Protein AF-A0A963NUQ6-F1 (afdb_monomer_lite)

Sequence (166 aa):
IGTRLVQRSVTEPLAYITQVARSIGAGDLTLHISTDRQDEMGEVLRALDQMSDSLAELVGQVQRSAGSIGAASVEIAHGNHDLSNRTEATAAHLQRASSTLDHLSGAVGQSAASAREANALAASAYTVAQSGGQSVSEVVQTMHRIDHSSKKIVDIIAVIDGIAFQ

Foldseek 3Di:
DVVVVCCVVPVVLVVVLVVLVVCVVVVNLVDAQDDPDPDPSNVSSVVSNVVSVVVVVVVVVVVVVVVVVVVVVVVVVVVVVVVVVVVVVVVVVVVVVVVVVVVVVVVVVVVVVVVVVVVVVVVVVVVVVVVVVVVVVVVVVVVVVVVVVVVVVVVVVVVVVVVVVD

Radius of gyration: 60.66 Å; chains: 1; bounding box: 117×31×166 Å

Structure (mmCIF, N/CA/C/O backbone):
data_AF-A0A963NUQ6-F1
#
_entry.id   AF-A0A963NUQ6-F1
#
loop_
_atom_site.group_PDB
_atom_site.id
_atom_site.type_symbol
_atom_site.label_atom_id
_atom_site.label_alt_id
_atom_site.label_comp_id
_atom_site.label_asym_id
_atom_site.label_entity_id
_atom_site.label_seq_id
_atom_site.pdbx_PDB_ins_code
_atom_site.Cartn_x
_atom_site.Cartn_y
_atom_site.Cartn_z
_atom_site.occupancy
_atom_site.B_iso_or_equiv
_atom_site.auth_seq_id
_atom_site.auth_comp_id
_atom_site.auth_asym_id
_atom_site.auth_atom_id
_atom_site.pdbx_PDB_model_num
ATOM 1 N N . ILE A 1 1 ? 51.521 9.649 -72.012 1.00 55.25 1 ILE A N 1
ATOM 2 C CA . ILE A 1 1 ? 50.610 8.474 -71.935 1.00 55.25 1 ILE A CA 1
ATOM 3 C C . ILE A 1 1 ? 50.557 7.899 -70.511 1.00 55.25 1 ILE A C 1
ATOM 5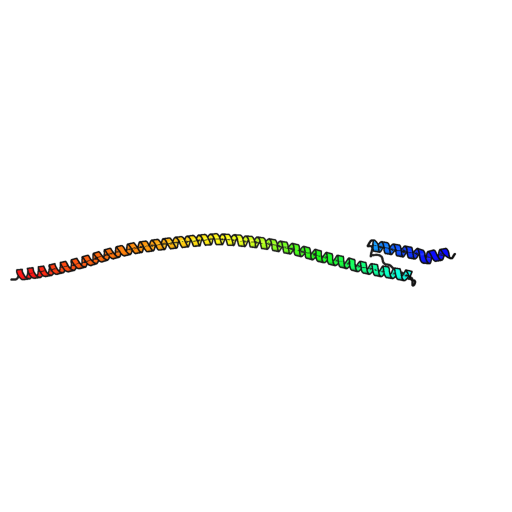 O O . ILE A 1 1 ? 49.458 7.656 -70.033 1.00 55.25 1 ILE A O 1
ATOM 9 N N . GLY A 1 2 ? 51.681 7.792 -69.785 1.00 57.72 2 GLY A N 1
ATOM 10 C CA . GLY A 1 2 ? 51.710 7.251 -68.411 1.00 57.72 2 GLY A CA 1
ATOM 11 C C . GLY A 1 2 ? 50.876 7.998 -67.353 1.00 57.72 2 GLY A C 1
ATOM 12 O O . GLY A 1 2 ? 50.241 7.358 -66.525 1.00 57.72 2 GLY A O 1
ATOM 13 N N . THR A 1 3 ? 50.773 9.330 -67.408 1.00 62.34 3 THR A N 1
ATOM 14 C CA . THR A 1 3 ? 50.021 10.123 -66.408 1.00 62.34 3 THR A CA 1
ATOM 15 C C . THR A 1 3 ? 48.507 9.887 -66.436 1.00 62.34 3 THR A C 1
ATOM 17 O O . THR A 1 3 ? 47.878 9.826 -65.385 1.00 62.34 3 THR A O 1
ATOM 20 N N . ARG A 1 4 ? 47.914 9.668 -67.618 1.00 64.56 4 ARG A N 1
ATOM 21 C CA . ARG A 1 4 ? 46.476 9.358 -67.759 1.00 64.56 4 ARG A CA 1
ATOM 22 C C . ARG A 1 4 ? 46.113 7.971 -67.220 1.00 64.56 4 ARG A C 1
ATOM 24 O O . ARG A 1 4 ? 44.999 7.785 -66.745 1.00 64.56 4 ARG A O 1
ATOM 31 N N . LEU A 1 5 ? 47.037 7.011 -67.300 1.00 65.50 5 LEU A N 1
ATOM 32 C CA . LEU A 1 5 ? 46.845 5.653 -66.783 1.00 65.50 5 LEU A CA 1
ATOM 33 C C . LEU A 1 5 ? 46.938 5.618 -65.254 1.00 65.50 5 LEU A C 1
ATOM 35 O O . LEU A 1 5 ? 46.098 4.990 -64.618 1.00 65.50 5 LEU A O 1
ATOM 39 N N . VAL A 1 6 ? 47.883 6.352 -64.657 1.00 66.06 6 VAL A N 1
ATOM 40 C CA . VAL A 1 6 ? 47.988 6.488 -63.191 1.00 66.06 6 VAL A CA 1
ATOM 41 C C . VAL A 1 6 ? 46.778 7.234 -62.616 1.00 66.06 6 VAL A C 1
ATOM 43 O O . VAL A 1 6 ? 46.196 6.803 -61.627 1.00 66.06 6 VAL A O 1
ATOM 46 N N . GLN A 1 7 ? 46.317 8.296 -63.285 1.00 66.44 7 GLN A N 1
ATOM 47 C CA . GLN A 1 7 ? 45.135 9.046 -62.851 1.00 66.44 7 GLN A CA 1
ATOM 48 C C . GLN A 1 7 ? 43.855 8.185 -62.839 1.00 66.44 7 GLN A C 1
ATOM 50 O O . GLN A 1 7 ? 43.083 8.252 -61.886 1.00 66.44 7 GLN A O 1
ATOM 55 N N . ARG A 1 8 ? 43.635 7.340 -63.858 1.00 67.62 8 ARG A N 1
ATOM 56 C CA . ARG A 1 8 ? 42.460 6.442 -63.910 1.00 67.62 8 ARG A CA 1
ATOM 57 C C . ARG A 1 8 ? 42.590 5.212 -63.010 1.00 67.62 8 ARG A C 1
ATOM 59 O O . ARG A 1 8 ? 41.586 4.692 -62.546 1.00 67.62 8 ARG A O 1
ATOM 66 N N . SER A 1 9 ? 43.809 4.737 -62.753 1.00 71.12 9 SER A N 1
ATOM 67 C CA . SER A 1 9 ? 44.022 3.554 -61.905 1.00 71.12 9 SER A CA 1
ATOM 68 C C . SER A 1 9 ? 44.047 3.863 -60.407 1.00 71.12 9 SER A C 1
ATOM 70 O O . SER A 1 9 ? 43.765 2.950 -59.633 1.00 71.12 9 SER A O 1
ATOM 72 N N . VAL A 1 10 ? 44.326 5.115 -60.009 1.00 75.44 10 VAL A N 1
ATOM 73 C CA . VAL A 1 10 ? 44.505 5.513 -58.597 1.00 75.44 10 VAL A CA 1
ATOM 74 C C . VAL A 1 10 ? 43.573 6.652 -58.159 1.00 75.44 10 VAL A C 1
ATOM 76 O O . VAL A 1 10 ? 42.933 6.548 -57.117 1.00 75.44 10 VAL A O 1
ATOM 79 N N . THR A 1 11 ? 43.457 7.743 -58.924 1.00 81.69 11 THR A N 1
ATOM 80 C CA . THR A 1 11 ? 42.714 8.942 -58.479 1.00 81.69 11 THR A CA 1
ATOM 81 C C . THR A 1 11 ? 41.198 8.741 -58.496 1.00 81.69 11 THR A C 1
ATOM 83 O O . THR A 1 11 ? 40.507 9.191 -57.586 1.00 81.69 11 THR A O 1
ATOM 86 N N . GLU A 1 12 ? 40.680 8.054 -59.514 1.00 79.81 12 GLU A N 1
ATOM 87 C CA . GLU A 1 12 ? 39.246 7.774 -59.664 1.00 79.81 12 GLU A CA 1
ATOM 88 C C . GLU A 1 12 ? 38.712 6.827 -58.558 1.00 79.81 12 GLU A C 1
ATOM 90 O O . GLU A 1 12 ? 37.740 7.197 -57.895 1.00 79.81 12 GLU A O 1
ATOM 95 N N . PRO A 1 13 ? 39.380 5.701 -58.222 1.00 82.44 13 PRO A N 1
ATOM 96 C CA . PRO A 1 13 ? 38.999 4.872 -57.071 1.00 82.44 13 PRO A CA 1
ATOM 97 C C . PRO A 1 13 ? 39.097 5.584 -55.714 1.00 82.44 13 PRO A C 1
ATOM 99 O O . PRO A 1 13 ? 38.224 5.409 -54.868 1.00 82.44 13 PRO A O 1
ATOM 102 N N . LEU A 1 14 ? 40.119 6.420 -55.495 1.00 86.38 14 LEU A N 1
ATOM 103 C CA . LEU A 1 14 ? 40.260 7.176 -54.242 1.00 86.38 14 LEU A CA 1
ATOM 104 C C . LEU A 1 14 ? 39.134 8.197 -54.039 1.00 86.38 14 LEU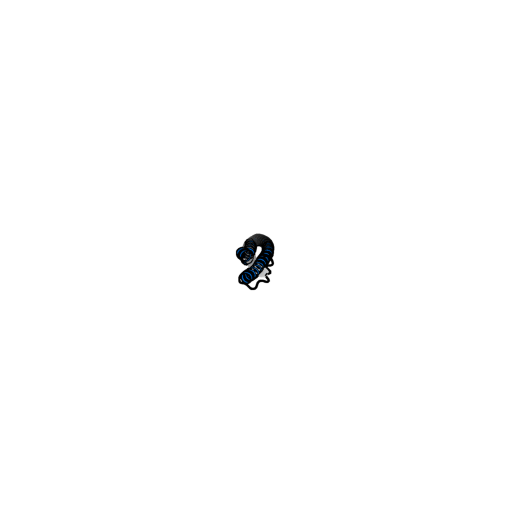 A C 1
ATOM 106 O O . LEU A 1 14 ? 38.661 8.386 -52.914 1.00 86.38 14 LEU A O 1
ATOM 110 N N . ALA A 1 15 ? 38.683 8.843 -55.116 1.00 87.19 15 ALA A N 1
ATOM 111 C CA . ALA A 1 15 ? 37.537 9.744 -55.060 1.00 87.19 15 ALA A CA 1
ATOM 112 C C . ALA A 1 15 ? 36.258 8.993 -54.650 1.00 87.19 15 ALA A C 1
ATOM 114 O O . ALA A 1 15 ? 35.512 9.483 -53.801 1.00 87.19 15 ALA A O 1
ATOM 115 N N . TYR A 1 16 ? 36.051 7.784 -55.181 1.00 87.75 16 TYR A N 1
ATOM 116 C CA . TYR A 1 16 ? 34.921 6.927 -54.819 1.00 87.75 16 TYR A CA 1
ATOM 117 C C . TYR A 1 16 ? 34.982 6.456 -53.358 1.00 87.75 16 TYR A C 1
ATOM 119 O O . TYR A 1 16 ? 34.006 6.621 -52.631 1.00 87.75 16 TYR A O 1
ATOM 127 N N . ILE A 1 17 ? 36.139 5.979 -52.882 1.00 90.06 17 ILE A N 1
ATOM 128 C CA . ILE A 1 17 ? 36.357 5.618 -51.465 1.00 90.06 17 ILE A CA 1
ATOM 129 C C . ILE A 1 17 ? 36.018 6.800 -50.547 1.00 90.06 17 ILE A C 1
ATOM 131 O O . ILE A 1 17 ? 35.313 6.646 -49.551 1.00 90.06 17 ILE A O 1
ATOM 135 N N . THR A 1 18 ? 36.477 8.002 -50.906 1.00 91.25 18 THR A N 1
ATOM 136 C CA . THR A 1 18 ? 36.195 9.221 -50.136 1.00 91.25 18 THR A CA 1
ATOM 137 C C . THR A 1 18 ? 34.701 9.548 -50.123 1.00 91.25 18 THR A C 1
ATOM 139 O O . THR A 1 18 ? 34.174 9.987 -49.101 1.00 91.25 18 THR A O 1
ATOM 142 N N . GLN A 1 19 ? 34.006 9.347 -51.243 1.00 90.50 19 GLN A N 1
ATOM 143 C CA . GLN A 1 19 ? 32.565 9.563 -51.341 1.00 90.50 19 GLN A CA 1
ATOM 144 C C . GLN A 1 19 ? 31.787 8.573 -50.468 1.00 90.50 19 GLN A C 1
ATOM 146 O O . GLN A 1 19 ? 30.946 9.003 -49.686 1.00 90.50 19 GLN A O 1
ATOM 151 N N . VAL A 1 20 ? 32.114 7.283 -50.547 1.00 90.38 20 VAL A N 1
ATOM 152 C CA . VAL A 1 20 ? 31.514 6.227 -49.720 1.00 90.38 20 VAL A CA 1
ATOM 153 C C . VAL A 1 20 ? 31.717 6.516 -48.233 1.00 90.38 20 VAL A C 1
ATOM 155 O O . VAL A 1 20 ? 30.757 6.529 -47.467 1.00 90.38 20 VAL A O 1
ATOM 158 N N . ALA A 1 21 ? 32.947 6.838 -47.824 1.00 91.50 21 ALA A N 1
ATOM 159 C CA . ALA A 1 21 ? 33.248 7.167 -46.434 1.00 91.50 21 ALA A CA 1
ATOM 160 C C . ALA A 1 21 ? 32.474 8.404 -45.941 1.00 91.50 21 ALA A C 1
ATOM 162 O O . ALA A 1 21 ? 32.020 8.434 -44.798 1.00 91.50 21 ALA A O 1
ATOM 163 N N . ARG A 1 22 ? 32.280 9.419 -46.798 1.00 93.56 22 ARG A N 1
ATOM 164 C CA . ARG A 1 22 ? 31.447 10.589 -46.471 1.00 93.56 22 ARG A CA 1
ATOM 165 C C . ARG A 1 22 ? 29.976 10.225 -46.308 1.00 93.56 22 ARG A C 1
ATOM 167 O O . ARG A 1 22 ? 29.348 10.757 -45.400 1.00 93.56 22 ARG A O 1
ATOM 174 N N . SER A 1 23 ? 29.442 9.340 -47.145 1.00 90.88 23 SER A N 1
ATOM 175 C CA . SER A 1 23 ? 28.057 8.883 -47.023 1.00 90.88 23 SER A CA 1
ATOM 176 C C . SER A 1 23 ? 27.829 8.075 -45.745 1.00 90.88 23 SER A C 1
ATOM 178 O O . SER A 1 23 ? 26.900 8.383 -45.002 1.00 90.88 23 SER A O 1
ATOM 180 N N . ILE A 1 24 ? 28.734 7.145 -45.415 1.00 91.12 24 ILE A N 1
ATOM 181 C CA . ILE A 1 24 ? 28.697 6.408 -44.140 1.00 91.12 24 ILE A CA 1
ATOM 182 C C . ILE A 1 24 ? 28.788 7.385 -42.958 1.00 91.12 24 ILE A C 1
ATOM 184 O O . ILE A 1 24 ? 28.003 7.301 -42.017 1.00 91.12 24 ILE A O 1
ATOM 188 N N . GLY A 1 25 ? 29.696 8.366 -43.021 1.00 89.69 25 GLY A N 1
ATOM 189 C CA . GLY A 1 25 ? 29.826 9.412 -42.001 1.00 89.69 25 GLY A CA 1
ATOM 190 C C . GLY A 1 25 ? 28.603 10.331 -41.879 1.00 89.69 25 GLY A C 1
ATOM 191 O O . GLY A 1 25 ? 28.366 10.890 -40.811 1.00 89.69 25 GLY A O 1
ATOM 192 N N . ALA A 1 26 ? 27.808 10.468 -42.943 1.00 93.38 26 ALA A N 1
ATOM 193 C CA . ALA A 1 26 ? 26.523 11.165 -42.930 1.00 93.38 26 ALA A CA 1
ATOM 194 C C . ALA A 1 26 ? 25.361 10.281 -42.432 1.00 93.38 26 ALA A C 1
ATOM 196 O O . ALA A 1 26 ? 24.243 10.775 -42.294 1.00 93.38 26 ALA A O 1
ATOM 197 N N . GLY A 1 27 ? 25.618 8.999 -42.145 1.00 89.94 27 GLY A N 1
ATOM 198 C CA . GLY A 1 27 ? 24.627 8.038 -41.663 1.00 89.94 27 GLY A CA 1
ATOM 199 C C . GLY A 1 27 ? 23.857 7.309 -42.765 1.00 89.94 27 GLY A C 1
ATOM 200 O O . GLY A 1 27 ? 22.898 6.604 -42.455 1.00 89.94 27 GLY A O 1
ATOM 201 N N . ASP A 1 28 ? 24.253 7.448 -44.034 1.00 90.62 28 ASP A N 1
ATOM 202 C CA . ASP A 1 28 ? 23.706 6.633 -45.119 1.00 90.62 28 ASP A CA 1
ATOM 203 C C . ASP A 1 28 ? 24.429 5.283 -45.169 1.00 90.62 28 ASP A C 1
ATOM 205 O O . ASP A 1 28 ? 25.497 5.138 -45.766 1.00 90.62 28 ASP A O 1
ATOM 209 N N . LEU A 1 29 ? 23.824 4.302 -44.501 1.00 89.69 29 LEU A N 1
ATOM 210 C CA . LEU A 1 29 ? 24.296 2.918 -44.426 1.00 89.69 29 LEU A CA 1
ATOM 211 C C . LEU A 1 29 ? 23.561 2.004 -45.419 1.00 89.69 29 LEU A C 1
ATOM 213 O O . LEU A 1 29 ? 23.616 0.786 -45.299 1.00 89.69 29 LEU A O 1
ATOM 217 N N . THR A 1 30 ? 22.826 2.583 -46.376 1.00 86.44 30 THR A N 1
ATOM 218 C CA . THR A 1 30 ? 22.069 1.823 -47.389 1.00 86.44 30 THR A CA 1
ATOM 219 C C . THR A 1 30 ? 22.882 1.536 -48.650 1.00 86.44 30 THR A C 1
ATOM 221 O O . THR A 1 30 ? 22.424 0.833 -49.552 1.00 86.44 30 THR A O 1
ATOM 224 N N . LEU A 1 31 ? 24.096 2.084 -48.719 1.00 82.56 31 LEU A N 1
ATOM 225 C CA . LEU A 1 31 ? 25.003 1.927 -49.843 1.00 82.56 31 LEU A CA 1
ATOM 226 C C . LEU A 1 31 ? 25.593 0.522 -49.871 1.00 82.56 31 LEU A C 1
ATOM 228 O O . LEU A 1 31 ? 26.222 0.087 -48.914 1.00 82.56 31 LEU A O 1
ATOM 232 N N . HIS A 1 32 ? 25.449 -0.142 -51.012 1.00 81.50 32 HIS A N 1
ATOM 233 C CA . HIS A 1 32 ? 26.111 -1.410 -51.276 1.00 81.50 32 HIS A CA 1
ATOM 234 C C . HIS A 1 32 ? 27.447 -1.162 -51.982 1.00 81.50 32 HIS A C 1
ATOM 236 O O . HIS A 1 32 ? 27.469 -0.579 -53.073 1.00 81.50 32 HIS A O 1
ATOM 242 N N . ILE A 1 33 ? 28.560 -1.574 -51.369 1.00 86.31 33 ILE A N 1
ATOM 243 C CA . ILE A 1 33 ? 29.905 -1.294 -51.876 1.00 86.31 33 ILE A CA 1
ATOM 244 C C . ILE A 1 33 ? 30.478 -2.569 -52.504 1.00 86.31 33 ILE A C 1
ATOM 246 O O . ILE A 1 33 ? 31.113 -3.392 -51.854 1.00 86.31 33 ILE A O 1
ATOM 250 N N . SER A 1 34 ? 30.293 -2.728 -53.815 1.00 82.00 34 SER A N 1
ATOM 251 C CA . SER A 1 34 ? 30.843 -3.860 -54.574 1.00 82.00 34 SER A CA 1
ATOM 252 C C . SER A 1 34 ? 32.124 -3.478 -55.323 1.00 82.00 34 SER A C 1
ATOM 254 O O . SER A 1 34 ? 32.162 -2.450 -56.004 1.00 82.00 34 SER A O 1
ATOM 256 N N . THR A 1 35 ? 33.159 -4.321 -55.267 1.00 85.25 35 THR A N 1
ATOM 257 C CA . THR A 1 35 ? 34.399 -4.133 -56.039 1.00 85.25 35 THR A CA 1
ATOM 258 C C . THR A 1 35 ? 34.974 -5.458 -56.542 1.00 85.25 35 THR A C 1
ATOM 260 O O . THR A 1 35 ? 35.173 -6.393 -55.770 1.00 85.25 35 THR A O 1
ATOM 263 N N . ASP A 1 36 ? 35.320 -5.509 -57.830 1.00 85.38 36 ASP A N 1
ATOM 264 C CA . ASP A 1 36 ? 36.016 -6.651 -58.447 1.00 85.38 36 ASP A CA 1
ATOM 265 C C . ASP A 1 36 ? 37.550 -6.522 -58.358 1.00 85.38 36 ASP A C 1
ATOM 267 O O . ASP A 1 36 ? 38.300 -7.326 -58.917 1.00 85.38 36 ASP A O 1
ATOM 271 N N . ARG A 1 37 ? 38.052 -5.482 -57.676 1.00 85.25 37 ARG A N 1
ATOM 272 C CA . ARG A 1 37 ? 39.490 -5.211 -57.576 1.00 85.25 37 ARG A CA 1
ATOM 273 C C . ARG A 1 37 ? 40.166 -6.110 -56.543 1.00 85.25 37 ARG A C 1
ATOM 275 O O . ARG A 1 37 ? 39.665 -6.315 -55.434 1.00 85.25 37 ARG A O 1
ATOM 282 N N . GLN A 1 38 ? 41.357 -6.584 -56.897 1.00 86.94 38 GLN A N 1
ATOM 283 C CA . GLN A 1 38 ? 42.209 -7.419 -56.04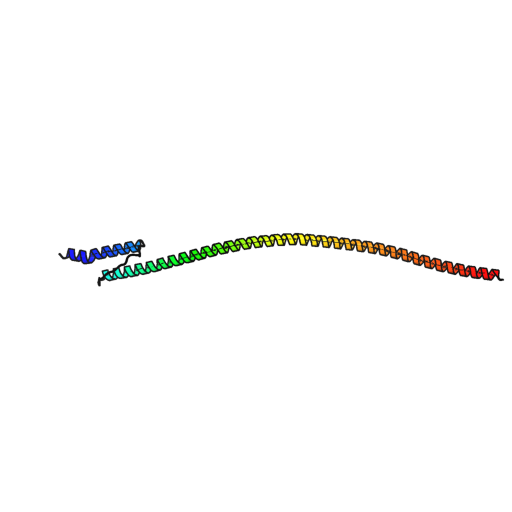1 1.00 86.94 38 GLN A CA 1
ATOM 284 C C . GLN A 1 38 ? 43.428 -6.667 -55.481 1.00 86.94 38 GLN A C 1
ATOM 286 O O . GLN A 1 38 ? 44.330 -7.294 -54.942 1.00 86.94 38 GLN A O 1
ATOM 291 N N . ASP A 1 39 ? 43.462 -5.341 -55.618 1.00 87.62 39 ASP A N 1
ATOM 292 C CA . ASP A 1 39 ? 44.508 -4.478 -55.064 1.00 87.62 39 ASP A CA 1
ATOM 293 C C . ASP A 1 39 ? 44.088 -3.852 -53.722 1.00 87.62 39 ASP A C 1
ATOM 295 O O . ASP A 1 39 ? 42.965 -4.047 -53.245 1.00 87.62 39 ASP A O 1
ATOM 299 N N . GLU A 1 40 ? 44.985 -3.071 -53.120 1.00 88.50 40 GLU A N 1
ATOM 300 C CA . GLU A 1 40 ? 44.804 -2.432 -51.812 1.00 88.50 40 GLU A CA 1
ATOM 301 C C . GLU A 1 40 ? 43.568 -1.517 -51.780 1.00 88.50 40 GLU A C 1
ATOM 303 O O . GLU A 1 40 ? 42.896 -1.392 -50.758 1.00 88.50 40 GLU A O 1
ATOM 308 N N . MET A 1 41 ? 43.204 -0.909 -52.914 1.00 88.06 41 MET A N 1
ATOM 309 C CA . MET A 1 41 ? 41.983 -0.100 -53.023 1.00 88.06 41 MET A CA 1
ATOM 310 C C . MET A 1 41 ? 40.726 -0.971 -52.932 1.00 88.06 41 MET A C 1
ATOM 312 O O . MET A 1 41 ? 39.730 -0.566 -52.330 1.00 88.06 41 MET A O 1
ATOM 316 N N . GLY A 1 42 ? 40.772 -2.177 -53.506 1.00 88.38 42 GLY A N 1
ATOM 317 C CA . GLY A 1 42 ? 39.730 -3.185 -53.340 1.00 88.38 42 GLY A CA 1
ATOM 318 C C . GLY A 1 42 ? 39.590 -3.662 -51.892 1.00 88.38 42 GLY A C 1
ATOM 319 O O . GLY A 1 42 ? 38.470 -3.858 -51.424 1.00 88.38 42 GLY A O 1
ATOM 320 N N . GLU A 1 43 ? 40.696 -3.797 -51.157 1.00 90.19 43 GLU A N 1
ATOM 321 C CA . GLU A 1 43 ? 40.668 -4.139 -49.727 1.00 90.19 43 GLU A CA 1
ATOM 322 C C . GLU A 1 43 ? 40.031 -3.037 -48.874 1.00 90.19 43 GLU A C 1
ATOM 324 O O . GLU A 1 43 ? 39.173 -3.337 -48.045 1.00 90.19 43 GLU A O 1
ATOM 329 N N . VAL A 1 44 ? 40.370 -1.765 -49.118 1.00 91.19 44 VAL A N 1
ATOM 330 C CA . VAL A 1 44 ? 39.756 -0.627 -48.410 1.00 91.19 44 VAL A CA 1
ATOM 331 C C . VAL A 1 44 ? 38.250 -0.554 -48.673 1.00 91.19 44 VAL A C 1
ATOM 333 O O . VAL A 1 44 ? 37.480 -0.331 -47.742 1.00 91.19 44 VAL A O 1
ATOM 336 N N . LEU A 1 45 ? 37.811 -0.778 -49.916 1.00 90.00 45 LEU A N 1
ATOM 337 C CA . LEU A 1 45 ? 36.384 -0.810 -50.257 1.00 90.00 45 LEU A CA 1
ATOM 338 C C . LEU A 1 45 ? 35.640 -1.932 -49.522 1.00 90.00 45 LEU A C 1
ATOM 340 O O . LEU A 1 45 ? 34.594 -1.667 -48.940 1.00 90.00 45 LEU A O 1
ATOM 344 N N . ARG A 1 46 ? 36.204 -3.148 -49.477 1.00 91.31 46 ARG A N 1
ATOM 345 C CA . ARG A 1 46 ? 35.630 -4.270 -48.709 1.00 91.31 46 ARG A CA 1
ATOM 346 C C . ARG A 1 46 ? 35.570 -3.978 -47.205 1.00 91.31 46 ARG A C 1
ATOM 348 O O . ARG A 1 46 ? 34.591 -4.326 -46.555 1.00 91.31 46 ARG A O 1
ATOM 355 N N . ALA A 1 47 ? 36.587 -3.319 -46.649 1.00 91.75 47 ALA A N 1
ATOM 356 C CA . ALA A 1 47 ? 36.592 -2.925 -45.240 1.00 91.75 47 ALA A CA 1
ATOM 357 C C . ALA A 1 47 ? 35.534 -1.849 -44.926 1.00 91.75 47 ALA A C 1
ATOM 359 O O . ALA A 1 47 ? 34.908 -1.895 -43.868 1.00 91.75 47 ALA A O 1
ATOM 360 N N . LEU A 1 48 ? 35.309 -0.897 -45.840 1.00 91.69 48 LEU A N 1
ATOM 361 C CA . LEU A 1 48 ? 34.242 0.101 -45.711 1.00 91.69 48 LEU A CA 1
ATOM 362 C C . LEU A 1 48 ? 32.845 -0.524 -45.806 1.00 91.69 48 LEU A C 1
ATOM 364 O O . LEU A 1 48 ? 31.972 -0.115 -45.046 1.00 91.69 48 LEU A O 1
ATOM 368 N N . ASP A 1 49 ? 32.654 -1.514 -46.681 1.00 90.69 49 ASP A N 1
ATOM 369 C CA . ASP A 1 49 ? 31.414 -2.302 -46.779 1.00 90.69 49 ASP A CA 1
ATOM 370 C C . ASP A 1 49 ? 31.104 -2.995 -45.449 1.00 90.69 49 ASP A C 1
ATOM 372 O O . ASP A 1 49 ? 30.074 -2.739 -44.828 1.00 90.69 49 ASP A O 1
ATOM 376 N N . GLN A 1 50 ? 32.078 -3.733 -44.911 1.00 91.75 50 GLN A N 1
ATOM 377 C CA . GLN A 1 50 ? 31.936 -4.403 -43.620 1.00 91.75 50 GLN A CA 1
ATOM 378 C C . GLN A 1 50 ? 31.682 -3.425 -42.457 1.00 91.75 50 GLN A C 1
ATOM 380 O O . GLN A 1 50 ? 30.931 -3.734 -41.526 1.00 91.75 50 GLN A O 1
ATOM 385 N N . MET A 1 51 ? 32.302 -2.240 -42.490 1.00 93.06 51 MET A N 1
ATOM 386 C CA . MET A 1 51 ? 32.056 -1.184 -41.506 1.00 93.06 51 MET A CA 1
ATOM 387 C C . MET A 1 51 ? 30.630 -0.630 -41.617 1.00 93.06 51 MET A C 1
ATOM 389 O O . MET A 1 51 ? 29.987 -0.427 -40.588 1.00 93.06 51 MET A O 1
ATOM 393 N N . SER A 1 52 ? 30.137 -0.404 -42.838 1.00 92.06 52 SER A N 1
ATOM 394 C CA . SER A 1 52 ? 28.765 0.050 -43.093 1.00 92.06 52 SER A CA 1
ATOM 395 C C . SER A 1 52 ? 27.747 -0.959 -42.564 1.00 92.06 52 SER A C 1
ATOM 397 O O . SER A 1 52 ? 26.866 -0.584 -41.790 1.00 92.06 52 SER A O 1
ATOM 399 N N . ASP A 1 53 ? 27.932 -2.242 -42.882 1.00 92.25 53 ASP A N 1
ATOM 400 C CA . ASP A 1 53 ? 27.070 -3.332 -42.413 1.00 92.25 53 ASP A CA 1
ATOM 401 C C . ASP A 1 53 ? 27.035 -3.415 -40.882 1.00 92.25 53 ASP A C 1
ATOM 403 O O . ASP A 1 53 ? 25.964 -3.464 -40.272 1.00 92.25 53 ASP A O 1
ATOM 407 N N . SER A 1 54 ? 28.207 -3.351 -40.241 1.00 93.38 54 SER A N 1
ATOM 408 C CA . SER A 1 54 ? 28.315 -3.402 -38.776 1.00 93.38 54 SER A CA 1
ATOM 409 C C . SER A 1 54 ? 27.634 -2.201 -38.111 1.00 93.38 54 SER A C 1
ATOM 411 O O . SER A 1 54 ? 26.955 -2.342 -37.092 1.00 93.38 54 SER A O 1
ATOM 413 N N . LEU A 1 55 ? 27.785 -1.000 -38.682 1.00 94.88 55 LEU A N 1
ATOM 414 C CA . LEU A 1 55 ? 27.095 0.195 -38.197 1.00 94.88 55 LEU A CA 1
ATOM 415 C C . LEU A 1 55 ? 25.578 0.081 -38.392 1.00 94.88 55 LEU A C 1
ATOM 417 O O . LEU A 1 55 ? 24.829 0.472 -37.496 1.00 94.88 55 LEU A O 1
ATOM 421 N N . ALA A 1 56 ? 25.118 -0.474 -39.516 1.00 93.69 56 ALA A N 1
ATOM 422 C CA . ALA A 1 56 ? 23.695 -0.639 -39.802 1.00 93.69 56 ALA A CA 1
ATOM 423 C C . ALA A 1 56 ? 23.050 -1.611 -38.809 1.00 93.69 56 ALA A C 1
ATOM 425 O O . ALA A 1 56 ? 21.972 -1.338 -38.271 1.00 93.69 56 ALA A O 1
ATOM 426 N N . GLU A 1 57 ? 23.742 -2.710 -38.499 1.00 95.12 57 GLU A N 1
ATOM 427 C CA . GLU A 1 57 ? 23.318 -3.671 -37.486 1.00 95.12 57 GLU A CA 1
ATOM 428 C C . GLU A 1 57 ? 23.226 -3.026 -36.096 1.00 95.12 57 GLU A C 1
ATOM 430 O O . GLU A 1 57 ? 22.194 -3.157 -35.425 1.00 95.12 57 GLU A O 1
ATOM 435 N N . LEU A 1 58 ? 24.258 -2.276 -35.687 1.00 96.12 58 LEU A N 1
ATOM 436 C CA . LEU A 1 58 ? 24.290 -1.575 -34.401 1.00 96.12 58 LEU A CA 1
ATOM 437 C C . LEU A 1 58 ? 23.165 -0.541 -34.281 1.00 96.12 58 LEU A C 1
ATOM 439 O O . LEU A 1 58 ? 22.447 -0.529 -33.279 1.00 96.12 58 LEU A O 1
ATOM 443 N N . VAL A 1 59 ? 22.961 0.297 -35.301 1.00 95.75 59 VAL A N 1
ATOM 444 C CA . VAL A 1 59 ? 21.866 1.281 -35.327 1.00 95.75 59 VAL A CA 1
ATOM 445 C C . VAL A 1 59 ? 20.512 0.575 -35.260 1.00 95.75 59 VAL A C 1
ATOM 447 O O . VAL A 1 59 ? 19.648 0.970 -34.472 1.00 95.75 59 VAL A O 1
ATOM 450 N N . GLY A 1 60 ? 20.336 -0.518 -36.007 1.00 96.12 60 GLY A N 1
ATOM 451 C CA . GLY A 1 60 ? 19.128 -1.335 -35.948 1.00 96.12 60 GLY A CA 1
ATOM 452 C C . GLY A 1 60 ? 18.889 -1.931 -34.557 1.00 96.12 60 GLY A C 1
ATOM 453 O O . GLY A 1 60 ? 17.756 -1.936 -34.069 1.00 96.12 60 GLY A O 1
ATOM 454 N N . GLN A 1 61 ? 19.936 -2.401 -33.876 1.00 97.06 61 GLN A N 1
ATOM 455 C CA . GLN A 1 61 ? 19.838 -2.906 -32.505 1.00 97.06 61 GLN A CA 1
ATOM 456 C C . GLN A 1 61 ? 19.454 -1.804 -31.514 1.00 97.06 61 GLN A C 1
ATOM 458 O O . GLN A 1 61 ? 18.586 -2.026 -30.664 1.00 97.06 61 GLN A O 1
ATOM 463 N N . VAL A 1 62 ? 20.043 -0.612 -31.638 1.00 97.56 62 VAL A N 1
ATOM 464 C CA . VAL A 1 62 ? 19.684 0.557 -30.823 1.00 97.56 62 VAL A CA 1
ATOM 465 C C . VAL A 1 62 ? 18.223 0.946 -31.051 1.00 97.56 62 VAL A C 1
ATOM 467 O O . VAL A 1 62 ? 17.490 1.123 -30.080 1.00 97.56 62 VAL A O 1
ATOM 470 N N . GLN A 1 63 ? 17.756 0.996 -32.302 1.00 96.81 63 GLN A N 1
ATOM 471 C CA . GLN A 1 63 ? 16.366 1.324 -32.627 1.00 96.81 63 GLN A CA 1
ATOM 472 C C . GLN A 1 63 ? 15.377 0.306 -32.038 1.00 96.81 63 GLN A C 1
ATOM 474 O O . GLN A 1 63 ? 14.375 0.696 -31.436 1.00 96.81 63 GLN A O 1
ATOM 479 N N . ARG A 1 64 ? 15.672 -0.999 -32.144 1.00 97.75 64 ARG A N 1
ATOM 480 C CA . ARG A 1 64 ? 14.857 -2.061 -31.522 1.00 97.75 64 ARG A CA 1
ATOM 481 C C . ARG A 1 64 ? 14.824 -1.941 -29.998 1.00 97.75 64 ARG A C 1
ATOM 483 O O . ARG A 1 64 ? 13.768 -2.112 -29.384 1.00 97.75 64 ARG A O 1
ATOM 490 N N . SER A 1 65 ? 15.964 -1.619 -29.391 1.00 97.81 65 SER A N 1
ATOM 491 C CA . SER A 1 65 ? 16.085 -1.450 -27.940 1.00 97.81 65 SER A CA 1
ATOM 492 C C . SER A 1 65 ? 15.295 -0.231 -27.461 1.00 97.81 65 SER A C 1
ATOM 494 O O . SER A 1 65 ? 14.525 -0.336 -26.511 1.00 97.81 65 SER A O 1
ATOM 496 N N . ALA A 1 66 ? 15.398 0.898 -28.168 1.00 97.88 66 ALA A N 1
ATOM 497 C CA . ALA A 1 66 ? 14.618 2.102 -27.896 1.00 97.88 66 ALA A CA 1
ATOM 498 C C . ALA A 1 66 ? 13.107 1.853 -28.033 1.00 97.88 66 ALA A C 1
ATOM 500 O O . ALA A 1 66 ? 12.338 2.276 -27.172 1.00 97.88 66 ALA A O 1
ATOM 501 N N . GLY A 1 67 ? 12.678 1.108 -29.060 1.00 98.06 67 GLY A N 1
ATOM 502 C CA . GLY A 1 67 ? 11.279 0.700 -29.215 1.00 98.06 67 GLY A CA 1
ATOM 503 C C . GLY A 1 67 ? 10.784 -0.165 -28.051 1.00 98.06 67 GLY A C 1
ATOM 504 O O . GLY A 1 67 ? 9.700 0.074 -27.521 1.00 98.06 67 GLY A O 1
ATOM 505 N N . SER A 1 68 ? 11.608 -1.114 -27.598 1.00 97.81 68 SER A N 1
ATOM 506 C CA . SER A 1 68 ? 11.291 -1.978 -26.451 1.00 97.81 68 SER A CA 1
ATOM 507 C C . SER A 1 68 ? 11.191 -1.182 -25.142 1.00 97.81 68 SER A C 1
ATOM 509 O O . SER A 1 68 ? 10.251 -1.375 -24.375 1.00 97.81 68 SER A O 1
ATOM 511 N N . ILE A 1 69 ? 12.110 -0.236 -24.913 1.00 97.88 69 ILE A N 1
ATOM 512 C CA . ILE A 1 69 ? 12.075 0.683 -23.763 1.00 97.88 69 ILE A CA 1
ATOM 513 C C . ILE A 1 69 ? 10.824 1.568 -23.814 1.00 97.88 69 ILE A C 1
ATOM 515 O O . ILE A 1 69 ? 10.183 1.786 -22.785 1.00 97.88 69 ILE A O 1
ATOM 519 N N . GLY A 1 70 ? 10.453 2.058 -24.999 1.00 98.19 70 GLY A N 1
ATOM 520 C CA . GLY A 1 70 ? 9.241 2.850 -25.198 1.00 98.19 70 GLY A CA 1
ATOM 521 C C . GLY A 1 70 ? 7.978 2.071 -24.830 1.00 98.19 70 GLY A C 1
ATOM 522 O O . GLY A 1 70 ? 7.161 2.566 -24.055 1.00 98.19 70 GLY A O 1
ATOM 523 N N . ALA A 1 71 ? 7.855 0.831 -25.310 1.00 97.75 71 ALA A N 1
ATOM 524 C CA . ALA A 1 71 ? 6.739 -0.049 -24.968 1.00 97.75 71 ALA A CA 1
ATOM 525 C C . ALA A 1 71 ? 6.668 -0.335 -23.456 1.00 97.75 71 ALA A C 1
ATOM 527 O O . ALA A 1 71 ? 5.614 -0.150 -22.848 1.00 97.75 71 ALA A O 1
ATOM 528 N N . ALA A 1 72 ? 7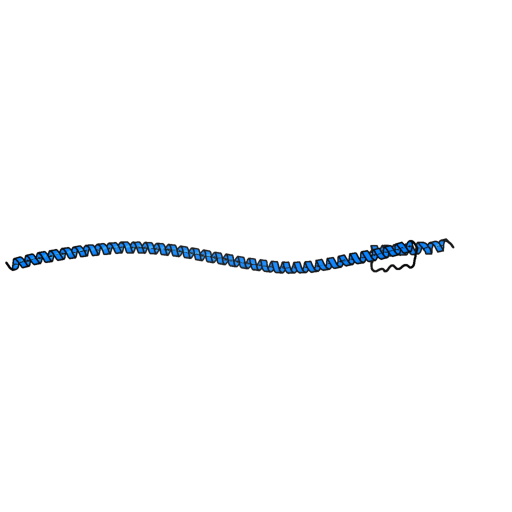.798 -0.687 -22.832 1.00 97.88 72 ALA A N 1
ATOM 529 C CA . ALA A 1 72 ? 7.869 -0.922 -21.389 1.00 97.88 72 ALA A CA 1
ATOM 530 C C . ALA A 1 72 ? 7.508 0.334 -20.574 1.00 97.88 72 ALA A C 1
ATOM 532 O O . ALA A 1 72 ? 6.839 0.247 -19.550 1.00 97.88 72 ALA A O 1
ATOM 533 N N . SER A 1 73 ? 7.901 1.521 -21.040 1.00 98.25 73 SER A N 1
ATOM 534 C CA . SER A 1 73 ? 7.571 2.788 -20.373 1.00 98.25 73 SER A CA 1
ATOM 535 C C . SER A 1 73 ? 6.071 3.092 -20.413 1.00 98.25 73 SER A C 1
ATOM 537 O O . SER A 1 73 ? 5.523 3.591 -19.431 1.00 98.25 73 SER A O 1
ATOM 539 N N . VAL A 1 74 ? 5.391 2.767 -21.518 1.00 98.19 74 VAL A N 1
ATOM 540 C CA . VAL A 1 74 ? 3.927 2.893 -21.629 1.00 98.19 74 VAL A CA 1
ATOM 541 C C . VAL A 1 74 ? 3.225 1.924 -20.677 1.00 98.19 74 VAL A C 1
ATOM 543 O O . VAL A 1 74 ? 2.294 2.320 -19.978 1.00 98.19 74 VAL A O 1
ATOM 546 N N . GLU A 1 75 ? 3.698 0.681 -20.589 1.00 98.19 75 GLU A N 1
ATOM 547 C CA . GLU A 1 75 ? 3.172 -0.302 -19.638 1.00 98.19 75 GLU A CA 1
ATOM 548 C C . GLU A 1 75 ? 3.360 0.157 -18.183 1.00 98.19 75 GLU A C 1
ATOM 550 O O . GLU A 1 75 ? 2.411 0.124 -17.399 1.00 98.19 75 GLU A O 1
ATOM 555 N N . ILE A 1 76 ? 4.542 0.686 -17.839 1.00 98.06 76 ILE A N 1
ATOM 556 C CA . ILE A 1 76 ? 4.812 1.283 -16.522 1.00 98.06 76 ILE A CA 1
ATOM 557 C C . ILE A 1 76 ? 3.865 2.455 -16.250 1.00 98.06 76 ILE A C 1
ATOM 559 O O . ILE A 1 76 ? 3.320 2.549 -15.152 1.00 98.06 76 ILE A O 1
ATOM 563 N N . ALA A 1 77 ? 3.637 3.341 -17.222 1.00 97.44 77 ALA A N 1
ATOM 564 C CA . ALA A 1 77 ? 2.737 4.479 -17.051 1.00 97.44 77 ALA A CA 1
ATOM 565 C C . ALA A 1 77 ? 1.294 4.028 -16.764 1.00 97.44 77 ALA A C 1
ATOM 567 O O . ALA A 1 77 ? 0.655 4.557 -15.851 1.00 97.44 77 ALA A O 1
ATOM 568 N N . HIS A 1 78 ? 0.802 3.015 -17.483 1.00 97.62 78 HIS A N 1
ATOM 569 C CA . HIS A 1 78 ? -0.506 2.416 -17.217 1.00 97.62 78 HIS A CA 1
ATOM 570 C C . HIS A 1 78 ? -0.569 1.744 -15.842 1.00 97.62 78 HIS A C 1
ATOM 572 O O . HIS A 1 78 ? -1.513 1.988 -15.090 1.00 97.62 78 HIS A O 1
ATOM 578 N N . GLY A 1 79 ? 0.447 0.955 -15.483 1.00 98.38 79 GLY A N 1
ATOM 579 C CA . GLY A 1 79 ? 0.533 0.313 -14.172 1.00 98.38 79 GLY A CA 1
ATOM 580 C C . GLY A 1 79 ? 0.578 1.324 -13.025 1.00 98.38 79 GLY A C 1
ATOM 581 O O . GLY A 1 79 ? -0.089 1.143 -12.009 1.00 98.38 79 GLY A O 1
ATOM 582 N N . ASN A 1 80 ? 1.300 2.432 -13.199 1.00 98.00 80 ASN A N 1
ATOM 583 C CA . ASN A 1 80 ? 1.370 3.502 -12.209 1.00 98.00 80 ASN A CA 1
ATOM 584 C C . ASN A 1 80 ? 0.028 4.237 -12.061 1.00 98.00 80 ASN A C 1
ATOM 586 O O . ASN A 1 80 ? -0.348 4.609 -10.951 1.00 98.00 80 ASN A O 1
ATOM 590 N N . HIS A 1 81 ? -0.720 4.412 -13.154 1.00 97.50 81 HIS A N 1
ATOM 591 C CA . HIS A 1 81 ? -2.065 4.982 -13.095 1.00 97.50 81 HIS A CA 1
ATOM 592 C C . HIS A 1 81 ? -3.049 4.061 -12.349 1.00 97.50 81 HIS A C 1
ATOM 594 O O . HIS A 1 81 ? -3.760 4.533 -11.463 1.00 97.50 81 HIS A O 1
ATOM 600 N N . ASP A 1 82 ? -3.044 2.750 -12.626 1.00 98.12 82 ASP A N 1
ATOM 601 C CA . ASP A 1 82 ? -3.849 1.773 -11.868 1.00 98.12 82 ASP A CA 1
ATOM 602 C C . ASP A 1 82 ? -3.480 1.767 -10.378 1.00 98.12 82 ASP A C 1
ATOM 604 O O . ASP A 1 82 ? -4.351 1.825 -9.506 1.00 98.12 82 ASP A O 1
ATOM 608 N N . LEU A 1 83 ? -2.178 1.772 -10.073 1.00 98.06 83 LEU A N 1
ATOM 609 C CA . LEU A 1 83 ? -1.693 1.828 -8.699 1.00 98.06 83 LEU A CA 1
ATOM 610 C C . LEU A 1 83 ? -2.144 3.110 -7.987 1.00 98.06 83 LEU A C 1
ATOM 612 O O . LEU A 1 83 ? -2.565 3.039 -6.831 1.00 98.06 83 LEU A O 1
ATOM 616 N N . SER A 1 84 ? -2.101 4.261 -8.665 1.00 98.25 84 SER A N 1
ATOM 617 C CA . SER A 1 84 ? -2.603 5.532 -8.129 1.00 98.25 84 SER A CA 1
ATOM 618 C C . SER A 1 84 ? -4.092 5.436 -7.801 1.00 98.25 84 SER A C 1
ATOM 620 O O . SER A 1 84 ? -4.484 5.706 -6.667 1.00 98.25 84 SER A O 1
ATOM 622 N N . ASN A 1 85 ? -4.908 4.940 -8.737 1.00 98.12 85 ASN A N 1
ATOM 623 C CA . ASN A 1 85 ? -6.352 4.775 -8.541 1.00 98.12 85 ASN A CA 1
ATOM 624 C C . ASN A 1 85 ? -6.662 3.841 -7.358 1.00 98.12 85 ASN A C 1
ATOM 626 O O . ASN A 1 85 ? -7.522 4.125 -6.521 1.00 98.12 85 ASN A O 1
ATOM 630 N N . ARG A 1 86 ? -5.925 2.732 -7.235 1.00 97.75 86 ARG A N 1
ATOM 631 C CA . ARG A 1 86 ? -6.054 1.798 -6.104 1.00 97.75 86 ARG A CA 1
ATOM 632 C C . ARG A 1 86 ? -5.602 2.412 -4.783 1.00 97.75 86 ARG A C 1
ATOM 634 O O . ARG A 1 86 ? -6.198 2.122 -3.743 1.00 97.75 86 ARG A O 1
ATOM 641 N N . THR A 1 87 ? -4.573 3.253 -4.807 1.00 97.94 87 THR A N 1
ATOM 642 C CA . THR A 1 87 ? -4.089 3.976 -3.625 1.00 97.94 87 THR A CA 1
ATOM 643 C C . THR A 1 87 ? -5.130 4.987 -3.150 1.00 97.94 87 THR A C 1
ATOM 645 O O . THR A 1 87 ? -5.450 5.010 -1.963 1.00 97.94 87 THR A O 1
ATOM 648 N N . GLU A 1 88 ? -5.740 5.744 -4.063 1.00 98.06 88 GLU A N 1
ATOM 649 C CA . GLU A 1 88 ? -6.838 6.668 -3.755 1.00 98.06 88 GLU A CA 1
ATOM 650 C C . GLU A 1 88 ? -8.059 5.940 -3.180 1.00 98.06 88 GLU A C 1
ATOM 652 O O . GLU A 1 88 ? -8.595 6.340 -2.143 1.00 98.06 88 GLU A O 1
ATOM 657 N N . ALA A 1 89 ? -8.460 4.817 -3.784 1.00 97.62 89 ALA A N 1
ATOM 658 C CA . ALA A 1 89 ? -9.540 3.991 -3.254 1.00 97.62 89 ALA A CA 1
ATOM 659 C C . ALA A 1 89 ? -9.218 3.490 -1.836 1.00 97.62 89 ALA A C 1
ATOM 661 O O . ALA A 1 89 ? -10.056 3.574 -0.935 1.00 97.62 89 ALA A O 1
ATOM 662 N N . THR A 1 90 ? -7.989 3.017 -1.611 1.00 97.12 90 THR A N 1
ATOM 663 C CA . THR A 1 90 ? -7.525 2.548 -0.295 1.00 97.12 90 THR A CA 1
ATOM 664 C C . THR A 1 90 ? -7.548 3.672 0.740 1.00 97.12 90 THR A C 1
ATOM 666 O O . THR A 1 90 ? -8.026 3.463 1.855 1.00 97.12 90 THR A O 1
ATOM 669 N N . ALA A 1 91 ? -7.117 4.880 0.374 1.00 97.81 91 ALA A N 1
ATOM 670 C CA . ALA A 1 91 ? -7.213 6.053 1.237 1.00 97.81 91 ALA A CA 1
ATOM 671 C C . ALA A 1 91 ? -8.676 6.370 1.600 1.00 97.81 91 ALA A C 1
ATOM 673 O O . ALA A 1 91 ? -8.988 6.603 2.768 1.00 97.81 91 ALA A O 1
ATOM 674 N N . ALA A 1 92 ? -9.603 6.279 0.642 1.00 97.25 92 ALA A N 1
ATOM 675 C CA . ALA A 1 92 ? -11.032 6.457 0.904 1.00 97.25 92 ALA A CA 1
ATOM 676 C C . ALA A 1 92 ? -11.616 5.360 1.819 1.00 97.25 92 ALA A C 1
ATOM 678 O O . ALA A 1 92 ? -12.495 5.629 2.643 1.00 97.25 92 ALA A O 1
ATOM 679 N N . HIS A 1 93 ? -11.139 4.115 1.709 1.00 96.75 93 HIS A N 1
ATOM 680 C CA . HIS A 1 93 ? -11.492 3.038 2.640 1.00 96.75 93 HIS A CA 1
ATOM 681 C C . HIS A 1 93 ? -10.981 3.317 4.057 1.00 96.75 93 HIS A C 1
ATOM 683 O O . HIS A 1 93 ? -11.748 3.173 5.008 1.00 96.75 93 HIS A O 1
ATOM 689 N N . LEU A 1 94 ? -9.731 3.765 4.196 1.00 97.06 94 LEU A N 1
ATOM 690 C CA . LEU A 1 94 ? -9.145 4.154 5.481 1.00 97.06 94 LEU A CA 1
ATOM 691 C C . LEU A 1 94 ? -9.910 5.314 6.125 1.00 97.06 94 LEU A C 1
ATOM 693 O O . LEU A 1 94 ? -10.213 5.254 7.314 1.00 97.06 94 LEU A O 1
ATOM 697 N N . GLN A 1 95 ? -10.310 6.318 5.343 1.00 97.25 95 GLN A N 1
ATOM 698 C CA . GLN A 1 95 ? -11.103 7.439 5.848 1.00 97.25 95 GLN A CA 1
ATOM 699 C C . GLN A 1 95 ? -12.464 6.984 6.392 1.00 97.25 95 GLN A C 1
ATOM 701 O O . GLN A 1 95 ? -12.880 7.397 7.476 1.00 97.25 95 GLN A O 1
ATOM 706 N N . ARG A 1 96 ? -13.153 6.085 5.675 1.00 96.81 96 ARG A N 1
ATOM 707 C CA . ARG A 1 96 ? -14.414 5.492 6.154 1.00 96.81 96 ARG A CA 1
ATOM 708 C C . ARG A 1 96 ? -14.214 4.639 7.402 1.00 96.81 96 ARG A C 1
ATOM 710 O O . ARG A 1 96 ? -15.039 4.702 8.313 1.00 96.81 96 ARG A O 1
ATOM 717 N N . ALA A 1 97 ? -13.130 3.866 7.461 1.00 96.06 97 ALA A N 1
ATOM 718 C CA . ALA A 1 97 ? -12.792 3.078 8.640 1.00 96.06 97 ALA A CA 1
ATOM 719 C C . ALA A 1 97 ? -12.545 3.984 9.855 1.00 96.06 97 ALA A C 1
ATOM 721 O O . ALA A 1 97 ? -13.123 3.736 10.907 1.00 96.06 97 ALA A O 1
ATOM 722 N N . SER A 1 98 ? -11.790 5.077 9.693 1.00 96.69 98 SER A N 1
ATOM 723 C CA . SER A 1 98 ? -11.561 6.067 10.753 1.00 96.69 98 SER A CA 1
ATOM 724 C C . SER A 1 98 ? -12.869 6.668 11.265 1.00 96.69 98 SER A C 1
ATOM 726 O O . SER A 1 98 ? -13.117 6.661 12.464 1.00 96.69 98 SER A O 1
ATOM 728 N N . SER A 1 99 ? -13.754 7.109 10.366 1.00 96.81 99 SER A N 1
ATOM 729 C CA . SER A 1 99 ? -15.069 7.636 10.758 1.00 96.81 99 SER A CA 1
ATOM 730 C C . SER A 1 99 ? -15.920 6.590 11.490 1.00 96.81 99 SER A C 1
ATOM 732 O O . SER A 1 99 ? -16.598 6.904 12.467 1.00 96.81 99 SER A O 1
ATOM 734 N N . THR A 1 100 ? -15.857 5.327 11.063 1.00 97.56 100 THR A N 1
ATOM 735 C CA . THR A 1 100 ? -16.555 4.227 11.743 1.00 97.56 100 THR A CA 1
ATOM 736 C C . THR A 1 100 ? -15.995 4.000 13.149 1.00 97.56 100 THR A C 1
ATOM 738 O O . THR A 1 100 ? -16.762 3.760 14.080 1.00 97.56 100 THR A O 1
ATOM 741 N N . LEU A 1 101 ? -14.675 4.109 13.323 1.00 97.12 101 LEU A N 1
ATOM 742 C CA . LEU A 1 101 ? -14.028 4.019 14.631 1.00 97.12 101 LEU A CA 1
ATOM 743 C C . LEU A 1 101 ? -14.412 5.188 15.545 1.00 97.12 101 LEU A C 1
ATOM 745 O O . LEU A 1 101 ? -14.645 4.953 16.728 1.00 97.12 101 LEU A O 1
ATOM 749 N N . ASP A 1 102 ? -14.565 6.405 15.019 1.00 96.44 102 ASP A N 1
ATOM 750 C CA . ASP A 1 102 ? -15.059 7.551 15.796 1.00 96.44 102 ASP A CA 1
ATOM 751 C C . ASP A 1 102 ? -16.494 7.317 16.290 1.00 96.44 102 ASP A C 1
ATOM 753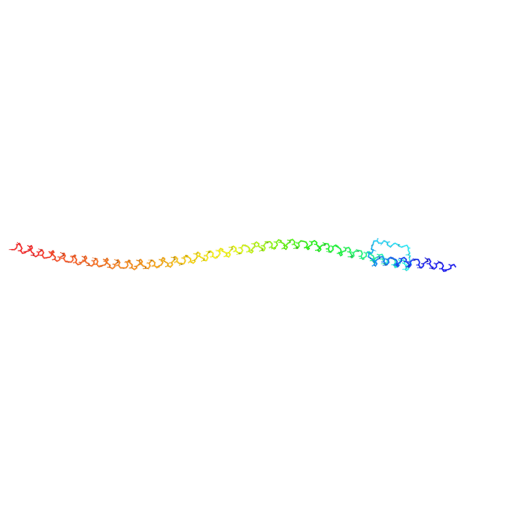 O O . ASP A 1 102 ? -16.792 7.502 17.473 1.00 96.44 102 ASP A O 1
ATOM 757 N N . HIS A 1 103 ? -17.379 6.829 15.414 1.00 96.81 103 HIS A N 1
ATOM 758 C CA . HIS A 1 103 ? -18.739 6.444 15.802 1.00 96.81 103 HIS A CA 1
ATOM 759 C C . HIS A 1 103 ? -18.748 5.330 16.857 1.00 96.81 103 HIS A C 1
ATOM 761 O O . HIS A 1 103 ? -19.496 5.412 17.834 1.00 96.81 103 HIS A O 1
ATOM 767 N N . LEU A 1 104 ? -17.904 4.307 16.690 1.00 97.62 104 LEU A N 1
ATOM 768 C CA . LEU A 1 104 ? -17.778 3.209 17.646 1.00 97.62 104 LEU A CA 1
ATOM 769 C C . LEU A 1 104 ? -17.265 3.703 19.003 1.00 97.62 104 LEU A C 1
ATOM 771 O O . LEU A 1 104 ? -17.816 3.330 20.035 1.00 97.62 104 LEU A O 1
ATOM 775 N N . SER A 1 105 ? -16.255 4.572 19.008 1.00 97.00 105 SER A N 1
ATOM 776 C CA . SER A 1 105 ? -15.721 5.203 20.217 1.00 97.00 105 SER A CA 1
ATOM 777 C C . SER A 1 105 ? -16.810 5.981 20.963 1.00 97.00 105 SER A C 1
ATOM 779 O O . SER A 1 105 ? -16.989 5.802 22.170 1.00 97.00 105 SER A O 1
ATOM 781 N N . GLY A 1 106 ? -17.624 6.754 20.235 1.00 98.00 106 GLY A N 1
ATOM 782 C CA . GLY A 1 106 ? -18.794 7.433 20.792 1.00 98.00 106 GLY A CA 1
ATOM 783 C C . GLY A 1 106 ? -19.808 6.466 21.414 1.00 98.00 106 GLY A C 1
ATOM 784 O O . GLY A 1 106 ? -20.246 6.671 22.547 1.00 98.00 106 GLY A O 1
ATOM 785 N N . ALA A 1 107 ? -20.138 5.373 20.721 1.00 97.62 107 ALA A N 1
ATOM 786 C CA . ALA A 1 107 ? -21.063 4.354 21.222 1.00 97.62 107 ALA A CA 1
ATOM 787 C C . ALA A 1 107 ? -20.535 3.632 22.478 1.00 97.62 107 ALA A C 1
ATOM 789 O O . ALA A 1 107 ? -21.295 3.367 23.416 1.00 97.62 107 ALA A O 1
ATOM 790 N N . VAL A 1 108 ? -19.229 3.351 22.536 1.00 98.31 108 VAL A N 1
ATOM 791 C CA . VAL A 1 108 ? -18.566 2.784 23.721 1.00 98.31 108 VAL A CA 1
ATOM 792 C C . VAL A 1 108 ? -18.600 3.776 24.886 1.00 98.31 108 VAL A C 1
ATOM 794 O O . VAL A 1 108 ? -18.932 3.387 26.007 1.00 98.31 108 VAL A O 1
ATOM 797 N N . GLY A 1 109 ? -18.336 5.061 24.632 1.00 98.19 109 GLY A N 1
ATOM 798 C CA . GLY A 1 109 ? -18.442 6.123 25.636 1.00 98.19 109 GLY A CA 1
ATOM 799 C C . GLY A 1 109 ? -19.852 6.246 26.220 1.00 98.19 109 GLY A C 1
ATOM 800 O O . GLY A 1 109 ? -20.014 6.291 27.443 1.00 98.19 109 GLY A O 1
ATOM 801 N N . GLN A 1 110 ? -20.877 6.213 25.363 1.00 98.19 110 GLN A N 1
ATOM 802 C CA . GLN A 1 110 ? -22.279 6.202 25.783 1.00 98.19 110 GLN A CA 1
ATOM 803 C C . GLN A 1 110 ? -22.607 4.958 26.619 1.00 98.19 110 GLN A C 1
ATOM 805 O O . GLN A 1 110 ? -23.219 5.072 27.679 1.00 98.19 110 GLN A O 1
ATOM 810 N N . SER A 1 111 ? -22.150 3.780 26.192 1.00 98.06 111 SER A N 1
ATOM 811 C CA . SER A 1 111 ? -22.364 2.525 26.925 1.00 98.06 111 SER A CA 1
ATOM 812 C C . SER A 1 111 ? -21.734 2.569 28.321 1.00 98.06 111 SER A C 1
ATOM 814 O O . SER A 1 111 ? -22.358 2.163 29.301 1.00 98.06 111 SER A O 1
ATOM 816 N N . ALA A 1 112 ? -20.525 3.126 28.443 1.00 98.31 112 ALA A N 1
ATOM 817 C CA . ALA A 1 112 ? -19.863 3.322 29.730 1.00 98.31 112 ALA A CA 1
ATOM 818 C C . ALA A 1 112 ? -20.608 4.329 30.628 1.00 98.31 112 ALA A C 1
ATOM 820 O O . ALA A 1 112 ? -20.677 4.141 31.844 1.00 98.31 112 ALA A O 1
ATOM 821 N N . ALA A 1 113 ? -21.182 5.394 30.057 1.00 98.12 113 ALA A N 1
ATOM 822 C CA . ALA A 1 113 ? -22.026 6.330 30.798 1.00 98.12 113 ALA A CA 1
ATOM 823 C C . ALA A 1 113 ? -23.296 5.646 31.331 1.00 98.12 113 ALA A C 1
ATOM 825 O O . ALA A 1 113 ? -23.559 5.723 32.530 1.00 98.12 113 ALA A O 1
ATOM 826 N N . SER A 1 114 ? -24.006 4.897 30.485 1.00 98.06 114 SER A N 1
ATOM 827 C CA . SER A 1 114 ? -25.200 4.143 30.882 1.00 98.06 114 SER A CA 1
ATOM 828 C C . SER A 1 114 ? -24.901 3.080 31.944 1.00 98.06 114 SER A C 1
ATOM 830 O O . SER A 1 114 ? -25.675 2.920 32.884 1.00 98.06 114 SER A O 1
ATOM 832 N N . ALA A 1 115 ? -23.756 2.393 31.866 1.00 98.38 115 ALA A N 1
ATOM 833 C CA . ALA A 1 115 ? -23.337 1.447 32.901 1.00 98.38 115 ALA A CA 1
ATOM 834 C C . ALA A 1 115 ? -23.097 2.133 34.260 1.00 98.38 115 ALA A C 1
ATOM 836 O O . ALA A 1 115 ? -23.481 1.599 35.302 1.00 98.38 115 ALA A O 1
ATOM 837 N N . ARG A 1 116 ? -22.502 3.335 34.264 1.00 98.38 116 ARG A N 1
ATOM 838 C CA . ARG A 1 116 ? -22.317 4.128 35.492 1.00 98.38 116 ARG A CA 1
ATOM 839 C C . ARG A 1 116 ? -23.646 4.577 36.091 1.00 98.38 116 ARG A C 1
ATOM 841 O O . ARG A 1 116 ? -23.814 4.488 37.304 1.00 98.38 116 ARG A O 1
ATOM 848 N N . GLU A 1 117 ? -24.578 5.023 35.256 1.00 98.38 117 GLU A N 1
ATOM 849 C CA . GLU A 1 117 ? -25.922 5.415 35.687 1.00 98.38 117 GLU A CA 1
ATOM 850 C C . GLU A 1 117 ? -26.689 4.229 36.284 1.00 98.38 117 GLU A C 1
ATOM 852 O O . GLU A 1 117 ? -27.205 4.327 37.396 1.00 98.38 117 GLU A O 1
ATOM 857 N N . ALA A 1 118 ? -26.679 3.075 35.609 1.00 98.31 118 ALA A N 1
ATOM 858 C CA . ALA A 1 118 ? -27.295 1.851 36.115 1.00 98.31 118 ALA A CA 1
ATOM 859 C C . ALA A 1 118 ? -26.699 1.421 37.466 1.00 98.31 118 ALA A C 1
ATOM 861 O O . ALA A 1 118 ? -27.436 1.043 38.375 1.00 98.31 118 ALA A O 1
ATOM 862 N N . ASN A 1 119 ? -25.376 1.529 37.631 1.00 98.12 119 ASN A N 1
ATOM 863 C CA . ASN A 1 119 ? -24.715 1.232 38.899 1.00 98.12 119 ASN A CA 1
ATOM 864 C C . ASN A 1 119 ? -25.140 2.201 40.018 1.00 98.12 119 ASN A C 1
ATOM 866 O O . ASN A 1 119 ? -25.387 1.772 41.144 1.00 98.12 119 ASN A O 1
ATOM 870 N N . ALA A 1 120 ? -25.267 3.497 39.716 1.00 98.06 120 ALA A N 1
ATOM 871 C CA . ALA A 1 120 ? -25.752 4.486 40.679 1.00 98.06 120 ALA A CA 1
ATOM 872 C C . ALA A 1 120 ? -27.210 4.219 41.087 1.00 98.06 120 ALA A C 1
ATOM 874 O O . ALA A 1 120 ? -27.544 4.269 42.274 1.00 98.06 120 ALA A O 1
ATOM 875 N N . LEU A 1 121 ? -28.066 3.868 40.123 1.00 98.19 121 LEU A N 1
ATOM 876 C CA . LEU A 1 121 ? -29.456 3.504 40.381 1.00 98.19 121 LEU A CA 1
ATOM 877 C C . LEU A 1 121 ? -29.559 2.235 41.239 1.00 98.19 121 LEU A C 1
ATOM 879 O O . LEU A 1 121 ? -30.329 2.207 42.197 1.00 98.19 121 LEU A O 1
ATOM 883 N N . ALA A 1 122 ? -28.751 1.212 40.948 1.00 98.25 122 ALA A N 1
ATOM 884 C CA . ALA A 1 122 ? -28.692 -0.014 41.740 1.00 98.25 122 ALA A CA 1
ATOM 885 C C . ALA A 1 122 ? -28.240 0.253 43.186 1.00 98.25 122 ALA A C 1
ATOM 887 O O . ALA A 1 122 ? -28.837 -0.277 44.123 1.00 98.25 122 ALA A O 1
ATOM 888 N N . ALA A 1 123 ? -27.237 1.116 43.385 1.00 98.19 123 ALA A N 1
ATOM 889 C CA . ALA A 1 123 ? -26.798 1.528 44.717 1.00 98.19 123 ALA A CA 1
ATOM 890 C C . ALA A 1 123 ? -27.911 2.262 45.488 1.00 98.19 123 ALA A C 1
ATOM 892 O O . ALA A 1 123 ? -28.146 1.971 46.659 1.00 98.19 123 ALA A O 1
ATOM 893 N N . SER A 1 124 ? -28.645 3.161 44.823 1.00 98.00 124 SER A N 1
ATOM 894 C CA . SER A 1 124 ? -29.796 3.846 45.422 1.00 98.00 124 SER A CA 1
ATOM 895 C C . SER A 1 124 ? -30.914 2.868 45.805 1.00 98.00 124 SER A C 1
ATOM 897 O O . SER A 1 124 ? -31.417 2.916 46.930 1.00 98.00 124 SER A O 1
ATOM 899 N N . ALA A 1 125 ? -31.258 1.931 44.916 1.00 97.75 125 ALA A N 1
ATOM 900 C CA . ALA A 1 125 ? -32.252 0.894 45.187 1.00 97.75 125 ALA A CA 1
ATOM 901 C C . ALA A 1 125 ? -31.844 0.001 46.370 1.00 97.75 125 ALA A C 1
ATOM 903 O O . ALA A 1 125 ? -32.685 -0.339 47.201 1.00 97.75 125 ALA A O 1
ATOM 904 N N . TYR A 1 126 ? -30.553 -0.325 46.490 1.00 98.00 126 TYR A N 1
ATOM 905 C CA . TYR A 1 126 ? -30.013 -1.055 47.635 1.00 98.00 126 TYR A CA 1
ATOM 906 C C . TYR A 1 126 ? -30.210 -0.289 48.951 1.00 98.00 126 TYR A C 1
ATOM 908 O O . TYR A 1 126 ? -30.674 -0.871 49.931 1.00 98.00 126 TYR A O 1
ATOM 916 N N . THR A 1 127 ? -29.937 1.021 48.977 1.00 97.50 127 THR A N 1
ATOM 917 C CA . THR A 1 127 ? -30.193 1.860 50.161 1.00 97.50 127 THR A CA 1
ATOM 918 C C . THR A 1 127 ? -31.672 1.856 50.550 1.00 97.50 127 THR A C 1
ATOM 920 O O . THR A 1 127 ? -31.997 1.668 51.721 1.00 97.50 127 THR A O 1
ATOM 923 N N . VAL A 1 128 ? -32.579 1.998 49.578 1.00 97.75 128 VAL A N 1
ATOM 924 C CA . VAL A 1 128 ? -34.029 1.950 49.833 1.00 97.75 128 VAL A CA 1
ATOM 925 C C . VAL A 1 128 ? -34.449 0.587 50.387 1.00 97.75 128 VAL A C 1
ATOM 927 O O . VAL A 1 128 ? -35.189 0.525 51.370 1.00 97.75 128 VAL A O 1
ATOM 930 N N . ALA A 1 129 ? -33.951 -0.506 49.806 1.00 97.69 129 ALA A N 1
ATOM 931 C CA . ALA A 1 129 ? -34.227 -1.856 50.288 1.00 97.69 129 ALA A CA 1
ATOM 932 C C . ALA A 1 129 ? -33.714 -2.073 51.723 1.00 97.69 129 ALA A C 1
ATOM 934 O O . ALA A 1 129 ? -34.406 -2.697 52.528 1.00 97.69 129 ALA A O 1
ATOM 935 N N . GLN A 1 130 ? -32.548 -1.518 52.074 1.00 97.88 130 GLN A N 1
ATOM 936 C CA . GLN A 1 130 ? -32.003 -1.579 53.431 1.00 97.88 130 GLN A CA 1
ATOM 937 C C . GLN A 1 130 ? -32.907 -0.857 54.440 1.00 97.88 130 GLN A C 1
ATOM 939 O O . GLN A 1 130 ? -33.243 -1.430 55.478 1.00 97.88 130 GLN A O 1
ATOM 944 N N . SER A 1 131 ? -33.351 0.364 54.126 1.00 96.69 131 SER A N 1
ATOM 945 C CA . SER A 1 131 ? -34.301 1.098 54.971 1.00 96.69 131 SER A CA 1
ATOM 946 C C . SER A 1 131 ? -35.630 0.353 55.114 1.00 96.69 131 SER A C 1
ATOM 948 O O . SER A 1 131 ? -36.140 0.222 56.225 1.00 96.69 131 SER A O 1
ATOM 950 N N . GLY A 1 132 ? -36.156 -0.208 54.020 1.00 97.31 132 GLY A N 1
ATOM 951 C CA . GLY A 1 132 ? -37.364 -1.034 54.052 1.00 97.31 132 GLY A CA 1
ATOM 952 C C . GLY A 1 132 ? -37.208 -2.273 54.939 1.00 97.31 132 GLY A C 1
ATOM 953 O O . GLY A 1 132 ? -38.093 -2.575 55.738 1.00 97.31 132 GLY A O 1
ATOM 954 N N . GLY A 1 133 ? -36.059 -2.952 54.865 1.00 96.88 133 GLY A N 1
ATOM 955 C CA . GLY A 1 133 ? -35.732 -4.083 55.735 1.00 96.88 133 GLY A CA 1
ATOM 956 C C . GLY A 1 133 ? -35.708 -3.705 57.218 1.00 96.88 133 GLY A C 1
ATOM 957 O O . GLY A 1 133 ? -36.207 -4.460 58.054 1.00 96.88 133 GLY A O 1
ATOM 958 N N . GLN A 1 134 ? -35.203 -2.514 57.549 1.00 97.00 134 GLN A N 1
ATOM 959 C CA . GLN A 1 134 ? -35.220 -2.007 58.920 1.00 97.00 134 GLN A CA 1
ATOM 960 C C . GLN A 1 134 ? -36.646 -1.727 59.414 1.00 97.00 134 GLN A C 1
ATOM 962 O O . GLN A 1 134 ? -37.002 -2.177 60.501 1.00 97.00 134 GLN A O 1
ATOM 967 N N . SER A 1 135 ? -37.496 -1.091 58.601 1.00 97.12 135 SER A N 1
ATOM 968 C CA . SER A 1 135 ? -38.908 -0.882 58.953 1.00 97.12 135 SER A CA 1
ATOM 969 C C . SER A 1 135 ? -39.662 -2.201 59.157 1.00 97.12 135 SER A C 1
ATOM 971 O O . SER A 1 135 ? -40.438 -2.330 60.101 1.00 97.12 135 SER A O 1
ATOM 973 N N . VAL A 1 136 ? -39.415 -3.218 58.323 1.00 97.25 136 VAL A N 1
ATOM 974 C CA . VAL A 1 136 ? -40.010 -4.554 58.510 1.00 97.25 136 VAL A CA 1
ATOM 975 C C . VAL A 1 136 ? -39.529 -5.193 59.817 1.00 97.25 136 VAL A C 1
ATOM 977 O O . VAL A 1 136 ? -40.338 -5.768 60.545 1.00 97.25 136 VAL A O 1
ATOM 980 N N . SER A 1 137 ? -38.244 -5.056 60.155 1.00 97.38 137 SER A N 1
ATOM 981 C CA . SER A 1 137 ? -37.690 -5.536 61.429 1.00 97.38 137 SER A CA 1
ATOM 982 C C . SER A 1 137 ? -38.384 -4.892 62.641 1.00 97.38 137 SER A C 1
ATOM 984 O O . SER A 1 137 ? -38.795 -5.591 63.569 1.00 97.38 137 SER A O 1
ATOM 986 N N . GLU A 1 138 ? -38.611 -3.574 62.604 1.00 96.88 138 GLU A N 1
ATOM 987 C CA . GLU A 1 138 ? -39.354 -2.844 63.645 1.00 96.88 138 GLU A CA 1
ATOM 988 C C . GLU A 1 138 ? -40.811 -3.324 63.778 1.00 96.88 138 GLU A C 1
ATOM 990 O O . GLU A 1 138 ? -41.327 -3.483 64.893 1.00 96.88 138 GLU A O 1
ATOM 995 N N . VAL A 1 139 ? -41.476 -3.618 62.654 1.00 97.38 139 VAL A N 1
ATOM 996 C CA . VAL A 1 139 ? -42.839 -4.175 62.643 1.00 97.38 139 VAL A CA 1
ATOM 997 C C . VAL A 1 139 ? -42.870 -5.564 63.285 1.00 97.38 139 VAL A C 1
ATOM 999 O O . VAL A 1 139 ? -43.725 -5.825 64.133 1.00 97.38 139 VAL A O 1
ATOM 1002 N N . VAL A 1 140 ? -41.922 -6.443 62.944 1.00 97.38 140 VAL A N 1
ATOM 1003 C CA . VAL A 1 140 ? -41.812 -7.782 63.549 1.00 97.38 140 VAL A CA 1
ATOM 1004 C C . VAL A 1 140 ? -41.570 -7.682 65.058 1.00 97.38 140 VAL A C 1
ATOM 1006 O O . VAL A 1 140 ? -42.216 -8.385 65.838 1.00 97.38 140 VAL A O 1
ATOM 1009 N N . GLN A 1 141 ? -40.707 -6.765 65.500 1.00 97.19 141 GLN A N 1
ATOM 1010 C CA . GLN A 1 141 ? -40.450 -6.547 66.926 1.00 97.19 141 GLN A CA 1
ATOM 1011 C C . GLN A 1 141 ? -41.698 -6.034 67.665 1.00 97.19 141 GLN A C 1
ATOM 1013 O O . GLN A 1 141 ? -41.990 -6.463 68.786 1.00 97.19 141 GLN A O 1
ATOM 1018 N N . THR A 1 142 ? -42.477 -5.161 67.025 1.00 96.75 142 THR A N 1
ATOM 1019 C CA . THR A 1 142 ? -43.772 -4.705 67.546 1.00 96.75 142 THR A CA 1
ATOM 1020 C C . THR A 1 142 ? -44.770 -5.857 67.661 1.00 96.75 142 THR A C 1
ATOM 1022 O O . THR A 1 142 ? -45.431 -5.980 68.692 1.00 96.75 142 THR A O 1
ATOM 1025 N N . MET A 1 143 ? -44.842 -6.745 66.664 1.00 95.94 143 MET A N 1
ATOM 1026 C CA . MET A 1 143 ? -45.713 -7.926 66.719 1.00 95.94 143 MET A CA 1
ATOM 1027 C C . MET A 1 143 ? -45.331 -8.890 67.843 1.00 95.94 143 MET A C 1
ATOM 1029 O O . MET A 1 143 ? -46.215 -9.377 68.544 1.00 95.94 143 MET A O 1
ATOM 1033 N N . HIS A 1 144 ? -44.036 -9.090 68.107 1.00 96.56 144 HIS A N 1
ATOM 1034 C CA . HIS A 1 144 ? -43.589 -9.859 69.274 1.00 96.56 144 HIS A CA 1
ATOM 1035 C C . HIS A 1 144 ? -44.026 -9.234 70.605 1.00 96.56 144 HIS A C 1
ATOM 1037 O O . HIS A 1 144 ? -44.431 -9.946 71.524 1.00 96.56 144 HIS A O 1
ATOM 1043 N N . ARG A 1 145 ? -43.979 -7.901 70.721 1.00 96.44 145 ARG A N 1
ATOM 1044 C CA . ARG A 1 145 ? -44.483 -7.203 71.912 1.00 96.44 145 ARG A CA 1
ATOM 1045 C C . ARG A 1 145 ? -45.995 -7.356 72.077 1.00 96.44 145 ARG A C 1
ATOM 1047 O O . ARG A 1 145 ? -46.450 -7.518 73.207 1.00 96.44 145 ARG A O 1
ATOM 1054 N N . ILE A 1 146 ? -46.755 -7.286 70.981 1.00 95.94 146 ILE A N 1
ATOM 1055 C CA . ILE A 1 146 ? -48.210 -7.494 70.991 1.00 95.94 146 ILE A CA 1
ATOM 1056 C C . ILE A 1 146 ? -48.523 -8.917 71.464 1.00 95.94 146 ILE A C 1
ATOM 1058 O O . ILE A 1 146 ? -49.282 -9.059 72.416 1.00 95.94 146 ILE A O 1
ATOM 1062 N N . ASP A 1 147 ? -47.876 -9.939 70.892 1.00 95.31 147 ASP A N 1
ATOM 1063 C CA . ASP A 1 147 ? -48.042 -11.344 71.301 1.00 95.31 147 ASP A CA 1
ATOM 1064 C C . ASP A 1 147 ? -47.771 -11.547 72.802 1.00 95.31 147 ASP A C 1
ATOM 1066 O O . ASP A 1 147 ? -48.578 -12.144 73.518 1.00 95.31 147 ASP A O 1
ATOM 1070 N N . HIS A 1 148 ? -46.674 -10.982 73.313 1.00 95.94 148 HIS A N 1
ATOM 1071 C CA . HIS A 1 148 ? -46.343 -11.061 74.734 1.00 95.94 148 HIS A CA 1
ATOM 1072 C C . HIS A 1 148 ? -47.386 -10.361 75.627 1.00 95.94 148 HIS A C 1
ATOM 1074 O O . HIS A 1 148 ? -47.777 -10.901 76.664 1.00 95.94 148 HIS A O 1
ATOM 1080 N N . SER A 1 149 ? -47.865 -9.173 75.241 1.00 96.44 149 SER A N 1
ATOM 1081 C CA . SER A 1 149 ? -48.948 -8.488 75.964 1.00 96.44 149 SER A CA 1
ATOM 1082 C C . SER A 1 149 ? -50.257 -9.278 75.929 1.00 96.44 149 SER A C 1
ATOM 1084 O O . SER A 1 149 ? -50.922 -9.383 76.957 1.00 96.44 149 SER A O 1
ATOM 1086 N N . SER A 1 150 ? -50.613 -9.872 74.788 1.00 96.62 150 SER A N 1
ATOM 1087 C CA . SER A 1 150 ? -51.799 -10.721 74.653 1.00 96.62 150 SER A CA 1
ATOM 1088 C C . SER A 1 150 ? -51.736 -11.940 75.574 1.00 96.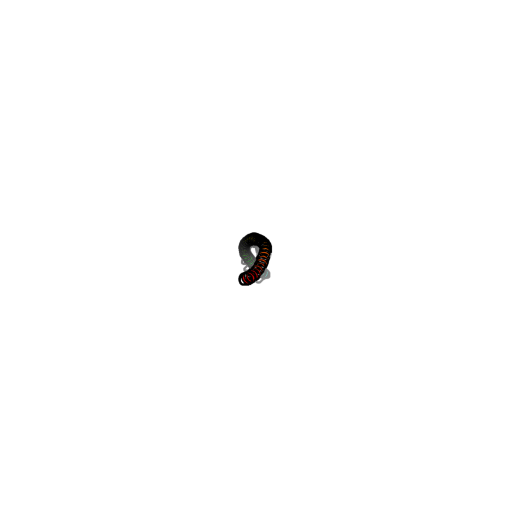62 150 SER A C 1
ATOM 1090 O O . SER A 1 150 ? -52.724 -12.231 76.243 1.00 96.62 150 SER A O 1
ATOM 1092 N N . LYS A 1 151 ? -50.576 -12.601 75.697 1.00 95.38 151 LYS A N 1
ATOM 1093 C CA . LYS A 1 151 ? -50.378 -13.703 76.659 1.00 95.38 151 LYS A CA 1
ATOM 1094 C C . LYS A 1 151 ? -50.587 -13.258 78.106 1.00 95.38 151 LYS A C 1
ATOM 1096 O O . LYS A 1 151 ? -51.335 -13.902 78.828 1.00 95.38 151 LYS A O 1
ATOM 1101 N N . LYS A 1 152 ? -50.035 -12.105 78.502 1.00 94.62 152 LYS A N 1
ATOM 1102 C CA . LYS A 1 152 ? -50.290 -11.542 79.840 1.00 94.62 152 LYS A CA 1
ATOM 1103 C C . LYS A 1 152 ? -51.767 -11.244 80.094 1.00 94.62 152 LYS A C 1
ATOM 1105 O O . LYS A 1 152 ? -52.231 -11.429 81.213 1.00 94.62 152 LYS A O 1
ATOM 1110 N N . ILE A 1 153 ? -52.502 -10.763 79.089 1.00 93.94 153 ILE A N 1
ATOM 1111 C CA . ILE A 1 153 ? -53.950 -10.538 79.215 1.00 93.94 153 ILE A CA 1
ATOM 1112 C C . ILE A 1 153 ? -54.666 -11.866 79.471 1.00 93.94 153 ILE A C 1
ATOM 1114 O O . ILE A 1 153 ? -55.515 -11.922 80.354 1.00 93.94 153 ILE A O 1
ATOM 1118 N N . VAL A 1 154 ? -54.297 -12.933 78.755 1.00 95.12 154 VAL A N 1
ATOM 1119 C CA . VAL A 1 154 ? -54.846 -14.279 78.987 1.00 95.12 154 VAL A CA 1
ATOM 1120 C C . VAL A 1 154 ? -54.549 -14.758 80.410 1.00 95.12 154 VAL A C 1
ATOM 1122 O O . VAL A 1 154 ? -55.466 -15.225 81.080 1.00 95.12 154 VAL A O 1
ATOM 1125 N N . ASP A 1 155 ? -53.322 -14.571 80.907 1.00 93.56 155 ASP A N 1
ATOM 1126 C CA . ASP A 1 155 ? -52.958 -14.929 82.286 1.00 93.56 155 ASP A CA 1
ATOM 1127 C C . ASP A 1 155 ? -53.808 -14.166 83.321 1.00 93.56 155 ASP A C 1
ATOM 1129 O O . ASP A 1 155 ? -54.256 -14.740 84.312 1.00 93.56 155 ASP A O 1
ATOM 1133 N N . ILE A 1 156 ? -54.077 -12.875 83.087 1.00 89.62 156 ILE A N 1
ATOM 1134 C CA . ILE A 1 156 ? -54.933 -12.056 83.962 1.00 89.62 156 ILE A CA 1
ATOM 1135 C C . ILE A 1 156 ? -56.384 -12.542 83.924 1.00 89.62 156 ILE A C 1
ATOM 1137 O O . ILE A 1 156 ? -57.006 -12.663 84.977 1.00 89.62 156 ILE A O 1
ATOM 1141 N N . ILE A 1 157 ? -56.923 -12.832 82.736 1.00 90.44 157 ILE A N 1
ATOM 1142 C CA . ILE A 1 157 ? -58.284 -13.367 82.588 1.00 90.44 157 ILE A CA 1
ATOM 1143 C C . ILE A 1 157 ? -58.409 -14.697 83.337 1.00 90.44 157 ILE A C 1
ATOM 1145 O O . ILE A 1 157 ? -59.373 -14.879 84.069 1.00 90.44 157 ILE A O 1
ATOM 1149 N N . ALA A 1 158 ? -57.409 -15.578 83.243 1.00 92.06 158 ALA A N 1
ATOM 1150 C CA . ALA A 1 158 ? -57.404 -16.845 83.972 1.00 92.06 158 ALA A CA 1
ATOM 1151 C C . ALA A 1 158 ? -57.448 -16.652 85.500 1.00 92.06 158 ALA A C 1
ATOM 1153 O O . ALA A 1 158 ? -58.136 -17.394 86.200 1.00 92.06 158 ALA A O 1
ATOM 1154 N N . VAL A 1 159 ? -56.757 -15.635 86.030 1.00 93.06 159 VAL A N 1
ATOM 1155 C CA . VAL A 1 159 ? -56.843 -15.272 87.455 1.00 93.06 159 VAL A CA 1
ATOM 1156 C C . VAL A 1 159 ? -58.227 -14.717 87.807 1.00 93.06 159 VAL A C 1
ATOM 1158 O O . VAL A 1 159 ? -58.766 -15.073 88.852 1.00 93.06 159 VAL A O 1
ATOM 1161 N N . ILE A 1 160 ? -58.820 -13.877 86.953 1.00 87.81 160 ILE A N 1
ATOM 1162 C CA . ILE A 1 160 ? -60.169 -13.325 87.167 1.00 87.81 160 ILE A CA 1
ATOM 1163 C C . ILE A 1 160 ? -61.217 -14.445 87.194 1.00 87.81 160 ILE A C 1
ATOM 1165 O O . ILE A 1 160 ? -62.026 -14.486 88.121 1.00 87.81 160 ILE A O 1
ATOM 1169 N N . ASP A 1 161 ? -61.171 -15.376 86.238 1.00 85.88 161 ASP A N 1
ATOM 1170 C CA . ASP A 1 161 ? -62.061 -16.543 86.205 1.00 85.88 161 ASP A CA 1
ATOM 1171 C C . ASP A 1 161 ? -61.873 -17.427 87.449 1.00 85.88 161 ASP A C 1
ATOM 1173 O O . ASP A 1 161 ? -62.847 -17.931 88.007 1.00 85.88 161 ASP A O 1
ATOM 1177 N N . GLY A 1 162 ? -60.634 -17.560 87.940 1.00 85.19 162 GLY A N 1
ATOM 1178 C CA . GLY A 1 162 ? -60.330 -18.256 89.192 1.00 85.19 162 GLY A CA 1
ATOM 1179 C C . GLY A 1 162 ? -60.926 -17.592 90.441 1.00 85.19 162 GLY A C 1
ATOM 1180 O O . GLY A 1 162 ? -61.335 -18.300 91.357 1.00 85.19 162 GLY A O 1
ATOM 1181 N N . ILE A 1 163 ? -61.015 -16.257 90.474 1.00 79.62 163 ILE A N 1
ATOM 1182 C CA . ILE A 1 163 ? -61.656 -15.500 91.566 1.00 79.62 163 ILE A CA 1
ATOM 1183 C C . ILE A 1 163 ? -63.185 -15.602 91.482 1.00 79.62 163 ILE A C 1
ATOM 1185 O O . ILE A 1 163 ? -63.843 -15.659 92.511 1.00 79.62 163 ILE A O 1
ATOM 1189 N N . ALA A 1 164 ? -63.764 -15.632 90.280 1.00 76.69 164 ALA A N 1
ATOM 1190 C CA . ALA A 1 164 ? -65.217 -15.652 90.092 1.00 76.69 164 ALA A CA 1
ATOM 1191 C C . ALA A 1 164 ? -65.890 -16.988 90.479 1.00 76.69 164 ALA A C 1
ATOM 1193 O O . ALA A 1 164 ? -67.103 -17.017 90.689 1.00 76.69 164 ALA A O 1
ATOM 1194 N N . PHE A 1 165 ? -65.128 -18.084 90.547 1.00 70.94 165 PHE A N 1
ATOM 1195 C CA . PHE A 1 165 ? -65.612 -19.426 90.906 1.00 70.94 165 PHE A CA 1
ATOM 1196 C C . PHE A 1 165 ? -65.311 -19.845 92.359 1.00 70.94 165 PHE A C 1
ATOM 1198 O O . PHE A 1 165 ? -65.718 -20.939 92.761 1.00 70.94 165 PHE A O 1
ATOM 1205 N N . GLN A 1 166 ? -64.609 -19.003 93.127 1.00 53.56 166 GLN A N 1
ATOM 1206 C CA . GLN A 1 166 ? -64.406 -19.141 94.578 1.00 53.56 166 GLN A CA 1
ATOM 1207 C C . GLN A 1 166 ? -65.416 -18.296 95.354 1.00 53.56 166 GLN A C 1
ATOM 1209 O O . GLN A 1 166 ? -65.863 -18.785 96.416 1.00 53.56 166 GLN A O 1
#

pLDDT: mean 92.04, std 9.13, range [53.56, 98.38]

Secondary structure (DSSP, 8-state):
-HHHHHIIIIIHHHHHHHHHHHHHHTT-----------SHHHHHHHHHHHHHHHHHHHHHHHHHHHHHHHHHHHHHHHHHHHHHHHHHHHHHHHHHHHHHHHHHHHHHHHHHHHHHHHHHHHHHHHHHHHHHHHHHHHHHHHHHHHHHHHHHHHHHHHHHHHHHT-